Protein AF-A0A800JY43-F1 (afdb_monomer)

Mean predicted aligned error: 4.72 Å

Foldseek 3Di:
DQAPVLPADLVLLLVCVVVVNLDLVVSCVVRVGCPPPNPSSVVSVVSSCVSVVPPDD

Solvent-accessible surface area (backbone atoms only — not comparable to full-atom values): 3422 Å² total; per-residue (Å²): 118,58,22,83,88,63,68,27,40,60,70,60,54,53,50,43,39,73,74,67,44,87,42,66,70,57,44,26,66,76,58,49,36,42,70,84,85,40,80,32,39,67,59,52,47,50,52,50,49,53,62,68,61,69,64,88,132

pLDDT: mean 85.0, std 10.22, range [42.53, 91.5]

Structure (mmCIF, N/CA/C/O backbone):
data_AF-A0A800JY43-F1
#
_entry.id   AF-A0A800JY43-F1
#
loop_
_atom_site.group_PDB
_atom_site.id
_atom_site.type_symbol
_atom_site.label_atom_id
_atom_site.label_alt_id
_atom_site.label_comp_id
_atom_site.label_asym_id
_atom_site.label_entity_id
_atom_site.label_seq_id
_atom_site.pdbx_PDB_ins_code
_atom_site.Cartn_x
_atom_site.Cartn_y
_atom_site.Cartn_z
_atom_site.occupancy
_atom_site.B_iso_or_equiv
_atom_site.auth_seq_id
_atom_site.auth_comp_id
_atom_site.auth_asym_id
_atom_site.auth_atom_id
_atom_site.pdbx_PDB_model_num
ATOM 1 N N . MET A 1 1 ? -5.871 7.976 -10.371 1.00 74.62 1 MET A N 1
ATOM 2 C CA . MET A 1 1 ? -5.239 6.695 -10.787 1.00 74.62 1 MET A CA 1
ATOM 3 C C . MET A 1 1 ? -4.081 6.495 -9.838 1.00 74.62 1 MET A C 1
ATOM 5 O O . MET A 1 1 ? -3.282 7.411 -9.743 1.00 74.62 1 MET A O 1
ATOM 9 N N . VAL A 1 2 ? -4.042 5.379 -9.111 1.00 86.06 2 VAL A N 1
ATOM 10 C CA . VAL A 1 2 ? -3.116 5.188 -7.979 1.00 86.06 2 VAL A CA 1
ATOM 1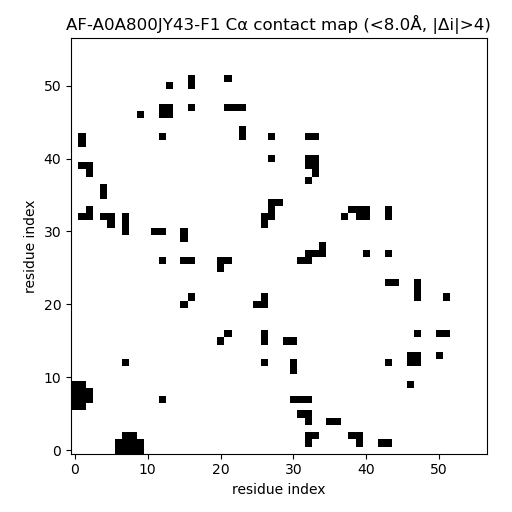1 C C . VAL A 1 2 ? -1.834 4.501 -8.425 1.00 86.06 2 VAL A C 1
ATOM 13 O O . VAL A 1 2 ? -0.744 4.933 -8.073 1.00 86.06 2 VAL A O 1
ATOM 16 N N . CYS A 1 3 ? -1.946 3.456 -9.248 1.00 86.12 3 CYS A N 1
ATOM 17 C CA . CYS A 1 3 ? -0.794 2.769 -9.823 1.00 86.12 3 CYS A CA 1
ATOM 18 C C . CYS A 1 3 ? -0.833 2.880 -11.345 1.00 86.12 3 CYS A C 1
ATOM 20 O O . CYS A 1 3 ? -1.734 2.331 -11.977 1.00 86.12 3 CYS A O 1
ATOM 22 N N . SER A 1 4 ? 0.155 3.551 -11.936 1.00 84.75 4 SER A N 1
ATOM 23 C CA . SER A 1 4 ? 0.275 3.649 -13.396 1.00 84.75 4 SER A CA 1
ATOM 24 C C . SER A 1 4 ? 0.747 2.342 -14.040 1.00 84.75 4 SER A C 1
ATOM 26 O O . SER A 1 4 ? 0.360 2.064 -15.168 1.00 84.75 4 SER A O 1
ATOM 28 N N . CYS A 1 5 ? 1.541 1.528 -13.330 1.00 88.50 5 CYS A N 1
ATOM 29 C CA . CYS A 1 5 ? 2.072 0.259 -13.847 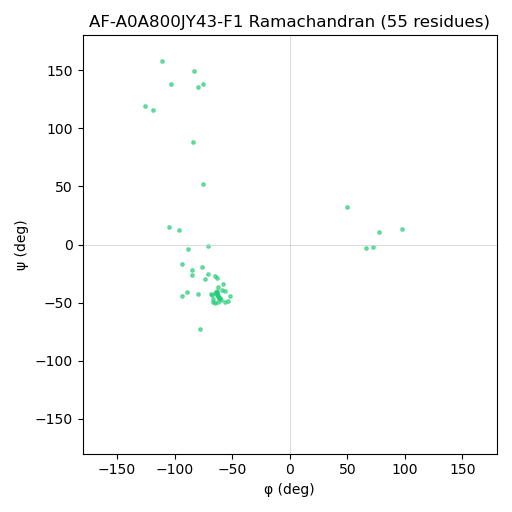1.00 88.50 5 CYS A CA 1
ATOM 30 C C . CYS A 1 5 ? 0.963 -0.769 -14.080 1.00 88.50 5 CYS A C 1
ATOM 32 O O . CYS A 1 5 ? 0.846 -1.306 -15.173 1.00 88.50 5 CYS A O 1
ATOM 34 N N . ASN A 1 6 ? 0.109 -0.967 -13.075 1.00 84.12 6 ASN A N 1
ATOM 35 C CA . ASN A 1 6 ? -0.972 -1.956 -13.118 1.00 84.12 6 ASN A CA 1
ATOM 36 C C . ASN A 1 6 ? -2.352 -1.322 -13.339 1.00 84.12 6 ASN A C 1
ATOM 38 O O . ASN A 1 6 ? -3.378 -1.953 -13.114 1.00 84.12 6 ASN A O 1
ATOM 42 N N . GLN A 1 7 ? -2.377 -0.053 -13.764 1.00 87.38 7 GLN A N 1
ATOM 43 C CA . GLN A 1 7 ? -3.588 0.726 -14.050 1.00 87.38 7 GLN A CA 1
ATOM 44 C C . GLN A 1 7 ? -4.638 0.690 -12.922 1.00 87.38 7 GLN A C 1
ATOM 46 O O . GLN A 1 7 ? -5.844 0.784 -13.165 1.00 87.38 7 GLN A O 1
ATOM 51 N N . VAL A 1 8 ? -4.181 0.595 -11.671 1.00 90.12 8 VAL A N 1
ATOM 52 C CA . VAL A 1 8 ? -5.047 0.449 -10.498 1.00 90.12 8 VAL A CA 1
ATOM 53 C C . VAL A 1 8 ? -5.631 1.799 -10.106 1.00 90.12 8 VAL A C 1
ATOM 55 O O . VAL A 1 8 ? -4.944 2.828 -10.062 1.00 90.12 8 VAL A O 1
ATOM 58 N N . ARG A 1 9 ? -6.930 1.800 -9.814 1.00 90.44 9 ARG A N 1
ATOM 59 C CA . ARG A 1 9 ? -7.697 2.982 -9.417 1.00 90.44 9 ARG A CA 1
ATOM 60 C C . ARG A 1 9 ? -8.101 2.884 -7.950 1.00 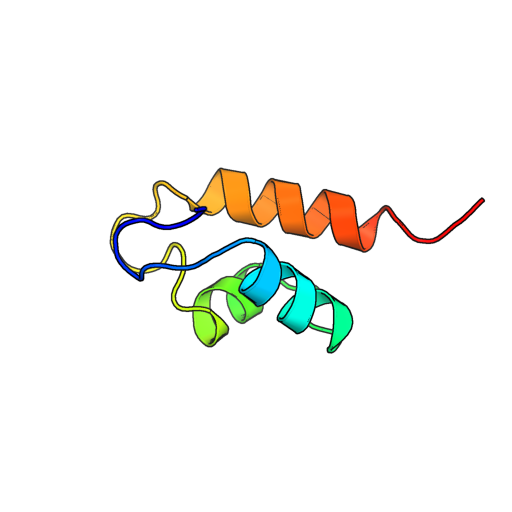90.44 9 ARG A C 1
ATOM 62 O O . ARG A 1 9 ? -8.235 1.787 -7.418 1.00 90.44 9 ARG A O 1
ATOM 69 N N . GLU A 1 10 ? -8.378 4.034 -7.345 1.00 89.50 10 GLU A N 1
ATOM 70 C CA . GLU A 1 10 ? -8.948 4.124 -5.995 1.00 89.50 10 GLU A CA 1
ATOM 71 C C . GLU A 1 10 ? -10.195 3.265 -5.832 1.00 89.50 10 GLU A C 1
ATOM 73 O O . GLU A 1 10 ? -10.269 2.512 -4.878 1.00 89.50 10 GLU A O 1
ATOM 78 N N . GLY A 1 11 ? -11.126 3.283 -6.792 1.00 89.44 11 GLY A N 1
ATOM 79 C CA . GLY A 1 11 ? -12.344 2.470 -6.701 1.00 89.44 11 GLY A CA 1
ATOM 80 C C . GLY A 1 11 ? -12.078 0.964 -6.571 1.00 89.44 11 GLY A C 1
ATO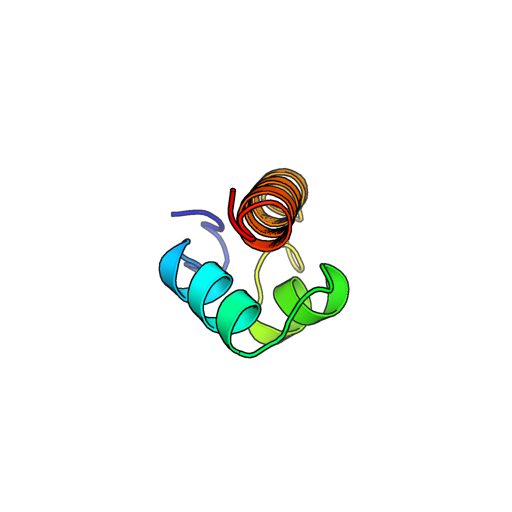M 81 O O . GLY A 1 11 ? -12.809 0.278 -5.864 1.00 89.44 11 GLY A O 1
ATOM 82 N N . THR A 1 12 ? -11.011 0.453 -7.197 1.00 89.88 12 THR A N 1
ATOM 83 C CA . THR A 1 12 ? -10.587 -0.945 -7.033 1.00 89.88 12 THR A CA 1
ATOM 84 C C . THR A 1 12 ? -10.101 -1.196 -5.610 1.00 89.88 12 THR A C 1
ATOM 86 O O . THR A 1 12 ? -10.514 -2.166 -4.986 1.00 89.88 12 THR A O 1
ATOM 89 N N . LEU A 1 13 ? -9.251 -0.310 -5.086 1.00 90.50 13 LEU A N 1
ATOM 90 C CA . LEU A 1 13 ? -8.703 -0.413 -3.732 1.00 90.50 13 LEU A CA 1
ATOM 91 C C . LEU A 1 13 ? -9.815 -0.278 -2.685 1.00 90.50 13 LEU A C 1
ATOM 93 O O . LEU A 1 13 ? -9.965 -1.160 -1.853 1.00 90.50 13 LEU A O 1
ATOM 97 N N . ALA A 1 14 ? -10.656 0.749 -2.790 1.00 90.31 14 ALA A N 1
ATOM 98 C CA . ALA A 1 14 ? -11.805 0.979 -1.921 1.00 90.31 14 ALA A CA 1
ATOM 99 C C . ALA A 1 14 ? -12.799 -0.191 -1.943 1.00 90.31 14 ALA A C 1
ATOM 101 O O . ALA A 1 14 ? -13.330 -0.567 -0.903 1.00 90.31 14 ALA A O 1
ATOM 102 N N . GLY A 1 15 ? -13.035 -0.794 -3.115 1.00 91.50 15 GLY A N 1
ATOM 103 C CA . GLY A 1 15 ? -13.860 -1.995 -3.240 1.00 91.50 15 GLY A CA 1
ATOM 104 C C . GLY A 1 15 ? -13.285 -3.169 -2.452 1.00 91.50 15 GLY A C 1
ATOM 105 O O . GLY A 1 15 ? -14.009 -3.792 -1.687 1.00 91.50 15 GLY A O 1
ATOM 106 N N . LEU A 1 16 ? -11.977 -3.414 -2.569 1.00 91.12 16 LEU A N 1
ATOM 107 C CA . LEU A 1 16 ? -11.288 -4.454 -1.801 1.00 91.12 16 LEU A CA 1
ATOM 108 C C . LEU A 1 16 ? -11.322 -4.175 -0.295 1.00 91.12 16 LEU A C 1
ATOM 110 O O . LEU A 1 16 ? -11.559 -5.093 0.482 1.00 91.12 16 LEU A O 1
ATOM 114 N N . ILE A 1 17 ? -11.124 -2.921 0.121 1.00 89.94 17 ILE A N 1
ATOM 115 C CA . ILE A 1 17 ? -11.179 -2.535 1.538 1.00 89.94 17 ILE A CA 1
ATOM 116 C C . ILE A 1 17 ? -12.579 -2.791 2.104 1.00 89.94 17 ILE A C 1
ATOM 118 O O . ILE A 1 17 ? -12.708 -3.417 3.153 1.00 89.94 17 ILE A O 1
ATOM 122 N N . LYS A 1 18 ? -13.627 -2.411 1.362 1.00 88.38 18 LYS A N 1
ATOM 123 C CA . LYS A 1 18 ? -15.029 -2.693 1.714 1.00 88.38 18 LYS A CA 1
ATOM 124 C C . LYS A 1 18 ? -15.368 -4.181 1.744 1.00 88.38 18 LYS A C 1
ATOM 126 O O . LYS A 1 18 ? -16.231 -4.577 2.518 1.00 88.38 18 LYS A O 1
ATOM 131 N N . ASP A 1 19 ? -14.684 -4.997 0.948 1.00 89.81 19 ASP A N 1
ATOM 132 C CA . ASP A 1 19 ? -14.804 -6.462 0.970 1.00 89.81 19 ASP A CA 1
ATOM 133 C C . ASP A 1 19 ? -14.175 -7.090 2.237 1.00 89.81 19 ASP A C 1
ATOM 135 O O . ASP A 1 19 ? -14.213 -8.302 2.431 1.00 89.81 19 ASP A O 1
ATOM 139 N N . GLY A 1 20 ? -13.589 -6.270 3.122 1.00 86.81 20 GLY A N 1
ATOM 140 C CA . GLY A 1 20 ? -12.917 -6.696 4.350 1.00 86.81 20 GLY A CA 1
ATOM 141 C C . GLY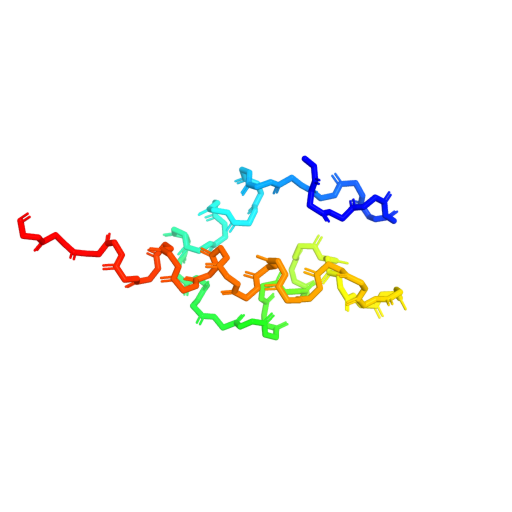 A 1 20 ? -11.399 -6.815 4.204 1.00 86.81 20 GLY A C 1
ATOM 142 O O . GLY A 1 20 ? -10.731 -7.407 5.054 1.00 86.81 20 GLY A O 1
ATOM 143 N N . CYS A 1 21 ? -10.822 -6.281 3.125 1.00 89.25 21 CYS A N 1
ATOM 144 C CA . CYS A 1 21 ? -9.381 -6.287 2.919 1.00 89.25 21 CYS A CA 1
ATOM 145 C C . CYS A 1 21 ? -8.721 -5.106 3.645 1.00 89.25 21 CYS A C 1
ATOM 147 O O . CYS A 1 21 ? -8.509 -4.037 3.081 1.00 89.25 21 CYS A O 1
ATOM 149 N N . THR A 1 22 ? -8.370 -5.312 4.912 1.00 87.06 22 THR A N 1
ATOM 150 C CA . THR A 1 22 ? -7.800 -4.279 5.795 1.00 87.06 22 THR A CA 1
ATOM 151 C C . THR A 1 22 ? -6.269 -4.301 5.857 1.00 87.06 22 THR A C 1
ATOM 153 O O . THR A 1 22 ? -5.665 -3.712 6.749 1.00 87.06 22 THR A O 1
ATOM 156 N N . ASP A 1 23 ? -5.622 -5.030 4.949 1.00 90.44 23 ASP A N 1
ATOM 157 C CA . ASP A 1 23 ? -4.209 -5.384 5.057 1.00 90.44 23 ASP A CA 1
ATOM 158 C C . ASP A 1 23 ? -3.461 -4.956 3.797 1.00 90.44 23 ASP A C 1
ATOM 160 O O . ASP A 1 23 ? -3.772 -5.430 2.702 1.00 90.44 23 ASP A O 1
ATOM 164 N N . LEU A 1 24 ? -2.461 -4.078 3.928 1.00 89.12 24 LEU A N 1
ATOM 165 C CA . LEU A 1 24 ? -1.749 -3.498 2.783 1.00 89.12 24 LEU A CA 1
ATOM 166 C C . LEU A 1 24 ? -1.145 -4.579 1.881 1.00 89.12 24 LEU A C 1
ATOM 168 O O . LEU A 1 24 ? -1.195 -4.473 0.658 1.00 89.12 24 LEU A O 1
ATOM 172 N N . GLY A 1 25 ? -0.596 -5.643 2.472 1.00 88.81 25 GLY A N 1
ATOM 173 C CA . GLY A 1 25 ? -0.009 -6.747 1.715 1.00 88.81 25 GLY A CA 1
ATOM 174 C C . GLY A 1 25 ? -1.044 -7.504 0.880 1.00 88.81 25 GLY A C 1
ATOM 175 O O . GLY A 1 25 ? -0.787 -7.808 -0.291 1.00 88.81 25 GLY A O 1
ATOM 176 N N . LYS A 1 26 ? -2.234 -7.757 1.445 1.00 90.12 26 LYS A N 1
ATOM 177 C CA . LYS A 1 26 ? -3.347 -8.358 0.696 1.00 90.12 26 LYS A CA 1
ATOM 178 C C . LYS A 1 26 ? -3.884 -7.393 -0.348 1.00 90.12 26 LYS A C 1
ATOM 180 O O . LYS A 1 26 ? -4.118 -7.813 -1.475 1.00 90.12 26 LYS A O 1
ATOM 185 N N . LEU A 1 27 ? -4.032 -6.117 -0.006 1.00 89.44 27 LEU A N 1
ATOM 186 C CA . LEU A 1 27 ? -4.544 -5.103 -0.915 1.00 89.44 27 LEU A CA 1
ATOM 187 C C . LEU A 1 27 ? -3.651 -4.981 -2.150 1.00 89.44 27 LEU A C 1
ATOM 189 O O . LEU A 1 27 ? -4.145 -5.048 -3.271 1.00 89.44 27 LEU A O 1
ATOM 193 N N . CYS A 1 28 ? -2.334 -4.892 -1.956 1.00 89.50 28 CYS A N 1
ATOM 194 C CA . CYS A 1 28 ? -1.349 -4.895 -3.032 1.00 89.50 28 CYS A CA 1
ATOM 195 C C . CYS A 1 28 ? -1.382 -6.205 -3.828 1.00 89.50 28 CYS A C 1
ATOM 197 O O . CYS A 1 28 ? -1.397 -6.150 -5.050 1.00 89.50 28 CYS A O 1
ATOM 199 N N . SER A 1 29 ? -1.464 -7.370 -3.170 1.00 89.25 29 SER A N 1
ATOM 200 C CA . SER A 1 29 ? -1.516 -8.672 -3.863 1.00 89.25 29 SER A CA 1
ATOM 201 C C . SER A 1 29 ? -2.767 -8.846 -4.723 1.00 89.25 29 SER A C 1
ATOM 203 O O . SER A 1 29 ? -2.673 -9.363 -5.830 1.00 89.25 29 SER A O 1
ATOM 205 N N . ILE A 1 30 ? -3.934 -8.418 -4.234 1.00 90.44 30 ILE A N 1
ATOM 206 C CA . ILE A 1 30 ? -5.207 -8.580 -4.948 1.00 90.44 30 ILE A CA 1
ATOM 207 C C . ILE A 1 30 ? -5.365 -7.505 -6.028 1.00 90.44 30 ILE A C 1
ATOM 209 O O . ILE A 1 30 ? -5.783 -7.803 -7.142 1.00 90.44 30 ILE A O 1
ATOM 213 N N . SER A 1 31 ? -5.023 -6.251 -5.718 1.00 88.19 31 SER A N 1
ATOM 214 C CA . SER A 1 31 ? -5.108 -5.153 -6.689 1.00 88.19 31 SER A CA 1
ATOM 215 C C . SER A 1 31 ? -3.971 -5.161 -7.713 1.00 88.19 31 SER A C 1
ATOM 217 O O . SER A 1 31 ? -4.079 -4.503 -8.743 1.00 88.19 31 SER A O 1
ATOM 219 N N . GLY A 1 32 ? -2.863 -5.845 -7.421 1.00 87.81 32 GLY A N 1
ATOM 220 C CA . GLY A 1 32 ? -1.611 -5.761 -8.172 1.00 87.81 32 GLY A CA 1
ATOM 221 C C . GLY A 1 32 ? -0.853 -4.444 -7.963 1.00 87.81 32 GLY A C 1
ATOM 222 O O . GLY A 1 32 ? 0.226 -4.259 -8.518 1.00 87.81 32 GLY A O 1
ATOM 223 N N . ALA A 1 33 ? -1.372 -3.490 -7.186 1.00 88.94 33 ALA A N 1
ATOM 224 C CA . ALA A 1 33 ? -0.725 -2.196 -7.008 1.00 88.94 33 ALA A CA 1
ATOM 225 C C . ALA A 1 33 ? 0.500 -2.300 -6.083 1.00 88.94 33 ALA A C 1
ATOM 227 O O . ALA A 1 33 ? 0.461 -2.951 -5.046 1.00 88.94 33 ALA A O 1
ATOM 228 N N . GLY A 1 34 ? 1.597 -1.618 -6.428 1.00 83.75 34 GLY A N 1
ATOM 229 C CA . GLY A 1 34 ? 2.760 -1.488 -5.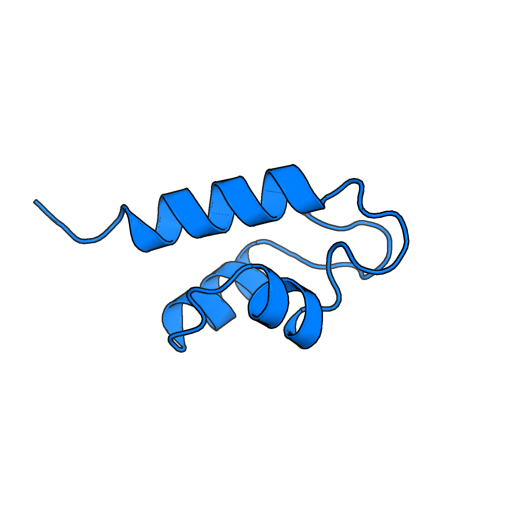542 1.00 83.75 34 GLY A CA 1
ATOM 230 C C . GLY A 1 34 ? 3.680 -2.712 -5.458 1.00 83.75 34 GLY A C 1
ATOM 231 O O . GLY A 1 34 ? 4.559 -2.713 -4.597 1.00 83.75 34 GLY A O 1
ATOM 232 N N . ILE A 1 35 ? 3.509 -3.706 -6.340 1.00 84.19 35 ILE A N 1
ATOM 233 C CA . ILE A 1 35 ? 4.372 -4.900 -6.417 1.00 84.19 35 ILE A CA 1
ATOM 234 C C . ILE A 1 35 ? 5.573 -4.679 -7.354 1.00 84.19 35 ILE A C 1
ATOM 236 O O . ILE A 1 35 ? 6.685 -5.052 -7.000 1.00 84.19 35 ILE A O 1
ATOM 240 N N . ASP A 1 36 ? 5.376 -4.023 -8.504 1.00 81.44 36 ASP A N 1
ATOM 241 C CA . ASP A 1 36 ? 6.437 -3.820 -9.504 1.00 81.44 36 ASP A CA 1
ATOM 242 C C . ASP A 1 36 ? 7.418 -2.696 -9.138 1.00 81.44 36 ASP A C 1
ATOM 244 O O . ASP A 1 36 ? 8.566 -2.936 -8.775 1.00 81.44 36 ASP A O 1
ATOM 248 N 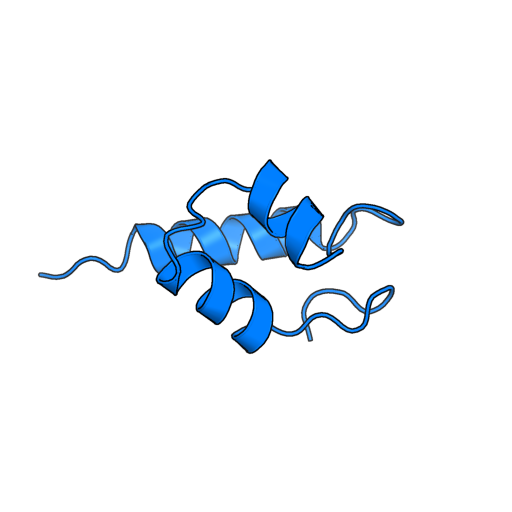N . CYS A 1 37 ? 6.976 -1.438 -9.239 1.00 85.31 37 CYS A N 1
ATOM 249 C CA . CYS A 1 37 ? 7.825 -0.268 -8.988 1.00 85.31 37 CYS A CA 1
ATOM 250 C C . CYS A 1 37 ? 7.726 0.251 -7.548 1.00 85.31 37 CYS A C 1
ATOM 252 O O . CYS A 1 37 ? 8.547 1.054 -7.116 1.00 85.31 37 CYS A O 1
ATOM 254 N N . GLY A 1 38 ? 6.686 -0.159 -6.815 1.00 82.69 38 GLY A N 1
ATOM 255 C CA . GLY A 1 38 ? 6.454 0.226 -5.424 1.00 82.69 38 GLY A CA 1
ATOM 256 C C . GLY A 1 38 ? 6.138 1.708 -5.171 1.00 82.69 38 GLY A C 1
ATOM 257 O O . GLY A 1 38 ? 5.837 2.056 -4.032 1.00 82.69 38 GLY A O 1
ATOM 258 N N . SER A 1 39 ? 6.147 2.580 -6.185 1.00 86.50 39 SER A N 1
ATOM 259 C CA . SER A 1 39 ? 5.986 4.034 -6.002 1.00 86.50 39 SER A CA 1
ATOM 260 C C . SER A 1 39 ? 4.617 4.436 -5.449 1.00 86.50 39 SER A C 1
ATOM 262 O O . SER A 1 39 ? 4.500 5.436 -4.751 1.00 86.50 39 SER A O 1
ATOM 264 N N . CYS A 1 40 ? 3.592 3.626 -5.705 1.00 89.38 40 CYS A N 1
ATOM 265 C CA . CYS A 1 40 ? 2.238 3.834 -5.206 1.00 89.38 40 CYS A CA 1
ATOM 266 C C . CYS A 1 40 ? 1.972 3.197 -3.831 1.00 89.38 40 CYS A C 1
ATOM 268 O O . CYS A 1 40 ? 0.885 3.381 -3.302 1.00 89.38 40 CYS A O 1
ATOM 270 N N . ARG A 1 41 ? 2.923 2.461 -3.226 1.00 88.44 41 ARG A N 1
ATOM 271 C CA . ARG A 1 41 ? 2.754 1.859 -1.882 1.00 88.44 41 ARG A CA 1
ATOM 272 C C . ARG A 1 41 ? 2.350 2.866 -0.796 1.00 88.44 41 ARG A C 1
ATOM 274 O O . ARG A 1 41 ? 1.387 2.560 -0.098 1.00 88.44 41 ARG A O 1
ATOM 281 N N . PRO A 1 42 ? 3.015 4.032 -0.648 1.00 88.88 42 PRO A N 1
ATOM 282 C CA . PRO A 1 42 ? 2.597 5.021 0.346 1.00 88.88 42 PRO A CA 1
ATOM 283 C C . PRO A 1 42 ? 1.183 5.553 0.080 1.00 88.88 42 PRO A C 1
ATOM 285 O O . PRO A 1 42 ? 0.415 5.724 1.017 1.00 88.88 42 PRO A O 1
ATOM 288 N N . GLU A 1 43 ? 0.803 5.732 -1.186 1.00 89.50 43 GLU A N 1
ATOM 289 C CA . GLU A 1 43 ? -0.539 6.201 -1.556 1.00 89.50 43 GLU A CA 1
ATOM 290 C C . GLU A 1 43 ? -1.623 5.168 -1.219 1.00 89.50 43 GLU A C 1
ATOM 292 O O . GLU A 1 43 ? -2.666 5.500 -0.661 1.00 89.50 43 GLU A O 1
ATOM 297 N N . ILE A 1 44 ? -1.356 3.891 -1.510 1.00 89.50 44 ILE A N 1
ATOM 298 C CA . ILE A 1 44 ? -2.255 2.781 -1.176 1.00 89.50 44 ILE A CA 1
ATOM 299 C C . ILE A 1 44 ? -2.422 2.663 0.341 1.00 89.50 44 ILE A C 1
ATOM 301 O O . ILE A 1 44 ? -3.531 2.437 0.811 1.00 89.50 44 ILE A O 1
ATOM 305 N N . GLN A 1 45 ? -1.334 2.810 1.099 1.00 89.50 45 GLN A N 1
ATOM 306 C CA . GLN A 1 45 ? -1.372 2.779 2.559 1.00 89.50 45 GLN A CA 1
ATOM 307 C C . GLN A 1 45 ? -2.212 3.926 3.119 1.00 89.50 45 GLN A C 1
ATOM 309 O O . GLN A 1 45 ? -3.071 3.681 3.957 1.00 89.50 45 GLN A O 1
ATOM 314 N N . ARG A 1 46 ? -2.059 5.135 2.570 1.00 89.44 46 ARG A N 1
ATOM 315 C CA . ARG A 1 46 ? -2.878 6.288 2.952 1.00 89.44 46 ARG A CA 1
ATOM 316 C C . ARG A 1 46 ? -4.365 6.054 2.690 1.00 89.44 46 ARG A C 1
ATOM 318 O O . ARG A 1 46 ? -5.178 6.311 3.563 1.00 89.44 46 ARG A O 1
ATOM 325 N N . LEU A 1 47 ? -4.714 5.523 1.516 1.00 88.69 47 LEU A N 1
ATOM 326 C CA . LEU A 1 47 ? -6.094 5.162 1.167 1.00 88.69 47 LEU A CA 1
ATOM 327 C C . LEU A 1 47 ? -6.661 4.067 2.070 1.00 88.69 47 LEU A C 1
ATOM 329 O O . LEU A 1 47 ? -7.831 4.112 2.436 1.00 88.69 47 LEU A O 1
ATOM 333 N N . LEU A 1 48 ? -5.837 3.075 2.407 1.00 88.56 48 LEU A N 1
ATOM 334 C CA . LEU A 1 48 ? -6.206 2.015 3.332 1.00 88.56 48 LEU A CA 1
ATOM 335 C C . LEU A 1 48 ? -6.514 2.592 4.716 1.00 88.56 48 LEU A C 1
ATOM 337 O O . LEU A 1 48 ? -7.563 2.292 5.264 1.00 88.56 48 LEU A O 1
ATOM 341 N N . GLU A 1 49 ? -5.638 3.438 5.254 1.00 88.88 49 GLU A N 1
ATOM 342 C CA . GLU A 1 49 ? -5.859 4.104 6.539 1.00 88.88 49 GLU A CA 1
ATOM 343 C C . GLU A 1 49 ? -7.095 5.005 6.509 1.00 88.88 49 GLU A C 1
ATOM 345 O O . GLU A 1 49 ? -7.925 4.882 7.399 1.00 88.88 49 GLU A O 1
ATOM 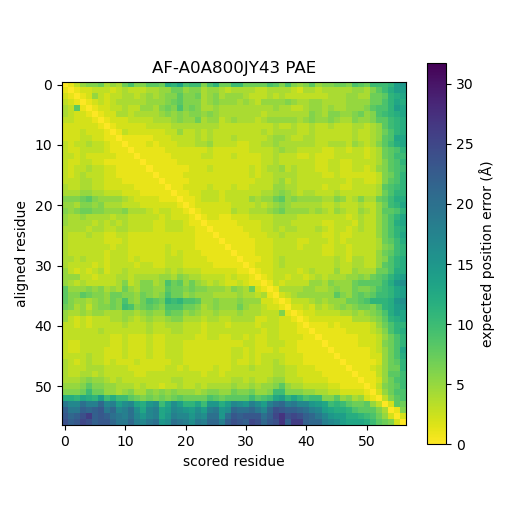350 N N . GLU A 1 50 ? -7.286 5.832 5.478 1.00 88.31 50 GLU A N 1
ATOM 351 C CA . GLU A 1 50 ? -8.485 6.676 5.346 1.00 88.31 50 GLU A CA 1
ATOM 352 C C . GLU A 1 50 ? -9.761 5.822 5.382 1.00 88.31 50 GLU A C 1
ATOM 354 O O . GLU A 1 50 ? -10.642 6.058 6.199 1.00 88.31 50 GLU A O 1
ATOM 359 N N . HIS A 1 51 ? -9.833 4.755 4.585 1.00 85.75 51 HIS A N 1
ATOM 360 C CA . HIS A 1 51 ? -11.015 3.892 4.550 1.00 85.75 51 HIS A CA 1
ATOM 361 C C . HIS A 1 51 ? -11.222 3.026 5.802 1.00 85.75 51 HIS A C 1
ATOM 363 O O . HIS A 1 51 ? -12.353 2.621 6.057 1.00 85.75 51 HIS A O 1
ATOM 369 N N . LEU A 1 52 ? -10.165 2.700 6.554 1.00 81.81 52 LEU A N 1
ATOM 370 C CA . LEU A 1 52 ? -10.267 1.952 7.815 1.00 81.81 52 LEU A CA 1
ATOM 371 C C . LEU A 1 52 ? -10.558 2.853 9.017 1.00 81.81 52 LEU A C 1
ATOM 373 O O . LEU A 1 52 ? -11.108 2.382 10.008 1.00 81.81 52 LEU A O 1
ATOM 377 N N . VAL A 1 53 ? -10.166 4.125 8.949 1.00 75.06 53 VAL A N 1
ATOM 378 C CA . VAL A 1 53 ? -10.449 5.132 9.976 1.00 75.06 53 VAL A CA 1
ATOM 379 C C . VAL A 1 53 ? -11.831 5.762 9.754 1.00 75.06 53 VAL A C 1
ATOM 381 O O . VAL A 1 53 ? -12.439 6.223 10.715 1.00 75.06 53 VAL A O 1
ATOM 384 N N . GLU A 1 54 ? -12.389 5.704 8.539 1.00 59.41 54 GLU A N 1
ATOM 385 C CA . GLU A 1 54 ? -13.785 6.061 8.238 1.00 59.41 54 GLU A CA 1
ATOM 386 C C . GLU A 1 54 ? -14.813 4.991 8.690 1.00 59.41 54 GLU A C 1
ATOM 388 O O . GLU A 1 54 ? -15.691 4.579 7.928 1.00 59.41 54 GLU A O 1
ATOM 393 N N . GLU A 1 55 ? -14.757 4.576 9.962 1.00 46.84 55 GLU A N 1
ATOM 394 C CA . GLU A 1 55 ? -15.935 4.097 10.701 1.00 46.84 55 GLU A CA 1
ATOM 395 C C . GLU A 1 55 ? -16.427 5.203 11.665 1.00 46.84 55 GLU A C 1
ATOM 397 O O . GLU A 1 55 ? -15.625 5.913 12.271 1.00 46.84 55 GLU A O 1
ATOM 402 N N . PRO A 1 56 ? -17.751 5.411 11.763 1.00 52.69 56 PRO A N 1
ATOM 403 C CA . PRO A 1 56 ? -18.370 6.728 11.916 1.00 52.69 56 PRO A CA 1
ATOM 404 C C . PRO A 1 56 ? -18.413 7.261 13.353 1.00 52.69 56 PRO A C 1
ATOM 406 O O . PRO A 1 56 ? -18.659 6.513 14.303 1.00 52.69 56 PRO A O 1
ATOM 409 N N . VAL A 1 57 ? -18.350 8.592 13.473 1.00 42.53 57 VAL A N 1
ATOM 410 C CA . VAL A 1 57 ? -19.139 9.345 14.463 1.00 42.53 57 VAL A CA 1
ATOM 411 C C . VAL A 1 57 ? -19.992 10.369 13.732 1.00 42.53 57 VAL A C 1
ATOM 4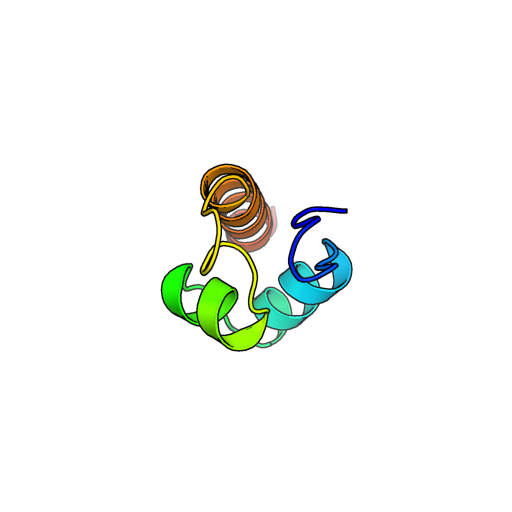13 O O . VAL A 1 57 ? -19.427 11.079 12.871 1.00 42.53 57 VAL A O 1
#

Sequence (57 aa):
MVCSCNQVREGTLAGLIKDGCTDLGKLCSISGAGIDCGSCRPEIQRLLEEHLVEEPV

Nearest PDB structures (foldseek):
  6e6r-assembly1_A  TM=9.690E-01  e=1.937E-02  Pseudomonas aeruginosa
  6e6s-assembly2_B  TM=9.400E-01  e=2.996E-02  Pseudomonas aeruginosa
  4e6k-assembly1_G  TM=9.521E-01  e=4.355E-02  Pseudomonas aeruginosa PAO1

Radius of gyration: 10.54 Å; Cα contacts (8 Å, |Δi|>4): 71; chains: 1; bounding box: 27×18×28 Å

Secondary structure (DSSP, 8-state):
--BTTTTB-HHHHHHHHHTT---HHHHHHHH-TTSSS-TTHHHHHHHHHHHHH----